Protein AF-A0A8T5UAR5-F1 (afdb_monomer)

Solvent-accessible surface area (backbone atoms only — not comparable to full-atom values): 5177 Å² total; per-residue (Å²): 114,71,70,60,56,51,53,50,52,53,52,52,50,53,56,51,50,52,55,49,52,53,50,49,55,51,50,54,52,53,49,42,62,74,74,34,59,88,87,35,70,65,36,50,53,51,51,53,51,53,52,52,52,52,50,53,52,51,49,47,72,72,32,63,69,59,41,54,54,50,53,51,36,52,74,69,61,71,56,83,79,85,64,92,77,81,83,129

Foldseek 3Di:
DVVVVVVVVVVVVVVVVVVVVVVVLVVQLVVLPVPDPPPDPVNVVSVVVSVVVVVVVVVCVVPPVNVVVVVVCVVVVVDDPPDPPDDD

pLDDT: mean 85.23, std 12.04, range [40.88, 95.69]

Structure (mmCIF, N/CA/C/O backbone):
data_AF-A0A8T5UAR5-F1
#
_entry.id   AF-A0A8T5UAR5-F1
#
loop_
_atom_site.group_PDB
_atom_site.id
_atom_site.type_symbol
_atom_site.label_atom_id
_atom_site.label_alt_id
_atom_site.label_comp_id
_atom_site.label_asym_id
_atom_site.label_entity_id
_atom_site.label_seq_id
_atom_site.pdbx_PDB_ins_code
_atom_site.Cartn_x
_atom_site.Cartn_y
_atom_site.Cartn_z
_atom_site.occupancy
_atom_site.B_iso_or_equiv
_atom_site.auth_seq_id
_atom_site.auth_comp_id
_atom_site.auth_asym_id
_atom_site.auth_atom_id
_atom_site.pdbx_PDB_model_num
ATOM 1 N N . MET A 1 1 ? 18.578 14.436 -26.321 1.00 58.91 1 MET A N 1
ATOM 2 C CA . MET A 1 1 ? 18.118 15.265 -25.185 1.00 58.91 1 MET A CA 1
ATOM 3 C C . MET A 1 1 ? 16.687 14.901 -24.792 1.00 58.91 1 MET A C 1
ATOM 5 O O . MET A 1 1 ? 16.490 14.630 -23.624 1.00 58.91 1 MET A O 1
ATOM 9 N N . GLU A 1 2 ? 15.755 14.701 -25.734 1.00 61.78 2 GLU A N 1
ATOM 10 C CA . GLU A 1 2 ? 14.349 14.313 -25.447 1.00 61.78 2 GLU A CA 1
ATOM 11 C C . GLU A 1 2 ? 14.148 13.069 -24.553 1.00 61.78 2 GLU A C 1
ATOM 13 O O . GLU A 1 2 ? 13.239 13.032 -23.730 1.00 61.78 2 GLU A O 1
ATOM 18 N N . ASN A 1 3 ? 14.997 12.044 -24.680 1.00 68.56 3 ASN A N 1
ATOM 19 C CA . ASN A 1 3 ? 14.812 10.781 -23.952 1.00 68.56 3 ASN A CA 1
ATOM 20 C C . ASN A 1 3 ? 15.142 10.902 -22.447 1.00 68.56 3 ASN A C 1
ATOM 22 O O . ASN A 1 3 ? 14.533 10.247 -21.607 1.00 68.56 3 ASN A O 1
ATOM 26 N N . THR A 1 4 ? 16.086 11.776 -22.088 1.00 73.88 4 THR A N 1
ATOM 27 C CA . THR A 1 4 ? 16.472 12.010 -20.687 1.00 73.88 4 THR A CA 1
ATOM 28 C C . THR A 1 4 ? 15.395 12.799 -19.945 1.00 73.88 4 THR A C 1
ATOM 30 O O . THR A 1 4 ? 15.073 12.465 -18.805 1.00 73.88 4 THR A O 1
ATOM 33 N N . ASP A 1 5 ? 14.792 13.783 -20.614 1.00 76.62 5 ASP A N 1
ATOM 34 C CA . ASP A 1 5 ? 13.728 14.615 -20.048 1.00 76.62 5 ASP A CA 1
ATOM 35 C C . ASP A 1 5 ? 12.453 13.793 -19.792 1.00 76.62 5 ASP A C 1
ATOM 37 O O . ASP A 1 5 ? 11.840 13.904 -18.728 1.00 76.62 5 ASP A O 1
ATOM 41 N N . PHE A 1 6 ? 12.108 12.880 -20.708 1.00 83.12 6 PHE A N 1
ATOM 42 C CA . PHE A 1 6 ? 10.984 11.954 -20.537 1.00 83.12 6 PHE A CA 1
ATOM 43 C C . PHE A 1 6 ? 11.182 10.981 -19.361 1.00 83.12 6 PHE A C 1
ATOM 45 O O . PHE A 1 6 ? 10.278 10.797 -18.541 1.00 83.12 6 PHE A O 1
ATOM 52 N N . ILE A 1 7 ? 12.367 10.367 -19.243 1.00 81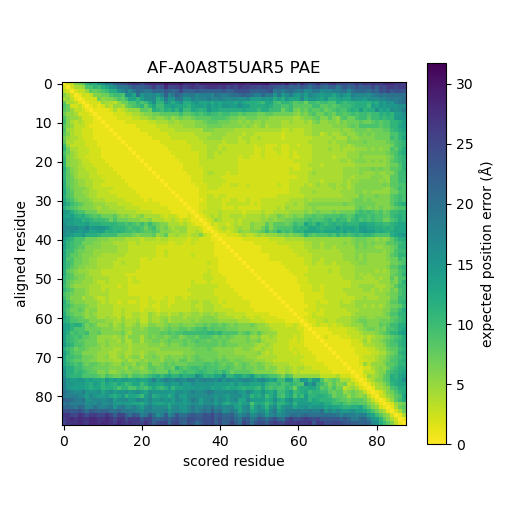.12 7 ILE A N 1
ATOM 53 C CA . ILE A 1 7 ? 12.689 9.459 -18.128 1.00 81.12 7 ILE A CA 1
ATOM 54 C C . ILE A 1 7 ? 12.608 10.205 -16.793 1.00 81.12 7 ILE A C 1
ATOM 56 O O . ILE A 1 7 ? 12.058 9.677 -15.820 1.00 81.12 7 ILE A O 1
ATOM 60 N N . TYR A 1 8 ? 13.117 11.438 -16.750 1.00 84.81 8 TYR A N 1
ATOM 61 C CA . TYR A 1 8 ? 13.050 12.287 -15.567 1.00 84.81 8 TYR A CA 1
ATOM 62 C C . TYR A 1 8 ? 11.598 12.567 -15.163 1.00 84.81 8 TYR A C 1
ATOM 64 O O . TYR A 1 8 ? 11.218 12.296 -14.024 1.00 84.81 8 TYR A O 1
ATOM 72 N N . GLU A 1 9 ? 10.755 13.007 -16.100 1.00 88.50 9 GLU A N 1
ATOM 73 C CA . GLU A 1 9 ? 9.345 13.300 -15.830 1.00 88.50 9 GLU A CA 1
ATOM 74 C C . GLU A 1 9 ? 8.573 12.059 -15.352 1.00 88.50 9 GLU A C 1
ATOM 76 O O . GLU A 1 9 ? 7.829 12.120 -14.368 1.00 88.50 9 GLU A O 1
ATOM 81 N N . SER A 1 10 ? 8.777 10.913 -16.009 1.00 86.75 10 SER A N 1
ATOM 82 C CA . SER A 1 10 ? 8.152 9.643 -15.621 1.00 86.75 10 SER A CA 1
ATOM 83 C C . SER A 1 10 ? 8.566 9.219 -14.209 1.00 86.75 10 SER A C 1
ATOM 85 O O . SER A 1 10 ? 7.727 8.806 -13.406 1.00 86.75 10 SER A O 1
ATOM 87 N N . THR A 1 11 ? 9.848 9.375 -13.873 1.00 87.75 11 THR A N 1
ATOM 88 C CA . THR A 1 11 ? 10.377 9.079 -12.534 1.00 87.75 11 THR A CA 1
ATOM 89 C C . THR A 1 11 ? 9.759 10.001 -11.483 1.00 87.75 11 THR A C 1
ATOM 91 O O . THR A 1 11 ? 9.293 9.541 -10.439 1.00 87.75 11 THR A O 1
ATOM 94 N N . THR A 1 12 ? 9.678 11.304 -11.765 1.00 92.69 12 THR A N 1
ATOM 95 C CA . THR A 1 12 ? 9.035 12.276 -10.872 1.00 92.69 12 THR A CA 1
ATOM 96 C C . THR A 1 12 ? 7.565 11.933 -10.634 1.00 92.69 12 THR A C 1
ATOM 98 O O . THR A 1 12 ? 7.116 11.940 -9.485 1.00 92.69 12 THR A O 1
ATOM 101 N N . LYS A 1 13 ? 6.821 11.577 -11.688 1.00 93.31 13 LYS A N 1
ATOM 102 C CA . LYS A 1 13 ? 5.418 11.150 -11.586 1.00 93.31 13 LYS A CA 1
ATOM 103 C C . LYS A 1 13 ? 5.262 9.906 -10.713 1.00 93.31 13 LYS A C 1
ATOM 105 O O . LYS A 1 13 ? 4.398 9.897 -9.839 1.00 93.31 13 LYS A O 1
ATOM 110 N N . ALA A 1 14 ? 6.117 8.897 -10.882 1.00 87.56 14 ALA A N 1
ATOM 111 C CA . ALA A 1 14 ? 6.090 7.689 -10.057 1.00 87.56 14 ALA A CA 1
ATOM 112 C C . ALA A 1 14 ? 6.298 8.003 -8.562 1.00 87.56 14 ALA A C 1
ATOM 114 O O . ALA A 1 14 ? 5.533 7.541 -7.715 1.00 87.56 14 ALA A O 1
ATOM 115 N N . ILE A 1 15 ? 7.265 8.867 -8.236 1.00 91.25 15 ILE A N 1
ATOM 116 C CA . ILE A 1 15 ? 7.530 9.296 -6.852 1.00 91.25 15 ILE A CA 1
ATOM 117 C C . ILE A 1 15 ? 6.337 10.065 -6.264 1.00 91.25 15 ILE A C 1
ATOM 119 O O . ILE A 1 15 ? 5.990 9.877 -5.094 1.00 91.25 15 ILE A O 1
ATOM 123 N N . ILE A 1 16 ? 5.701 10.942 -7.048 1.00 95.25 16 ILE A N 1
ATOM 124 C CA . ILE A 1 16 ? 4.499 11.672 -6.619 1.00 95.25 16 ILE A CA 1
ATOM 125 C C . ILE A 1 16 ? 3.344 10.698 -6.366 1.00 95.25 16 ILE A C 1
ATOM 127 O O . ILE A 1 16 ? 2.701 10.783 -5.320 1.00 95.25 16 ILE A O 1
ATOM 131 N N . ASN A 1 17 ? 3.118 9.742 -7.267 1.00 91.88 17 ASN A N 1
ATOM 132 C CA . ASN A 1 17 ? 2.072 8.735 -7.114 1.00 91.88 17 ASN A CA 1
ATOM 133 C C . ASN A 1 17 ? 2.281 7.893 -5.854 1.00 91.88 17 ASN A C 1
ATOM 135 O O . ASN A 1 17 ? 1.340 7.719 -5.085 1.00 91.88 17 ASN A O 1
ATOM 139 N N . PHE A 1 18 ? 3.513 7.466 -5.570 1.00 90.62 18 PHE A N 1
ATOM 140 C CA . PHE A 1 18 ? 3.828 6.765 -4.325 1.00 90.62 18 PHE A CA 1
ATOM 141 C C . PHE A 1 18 ? 3.486 7.604 -3.081 1.00 90.62 18 PHE A C 1
ATOM 143 O O . PHE A 1 18 ? 2.837 7.118 -2.152 1.00 90.62 18 PHE A O 1
ATOM 150 N N . LYS A 1 19 ? 3.852 8.895 -3.068 1.00 93.25 19 LYS A N 1
ATOM 151 C CA . LYS A 1 19 ? 3.489 9.808 -1.968 1.00 93.25 19 LYS A CA 1
ATOM 152 C C . LYS A 1 19 ? 1.974 9.944 -1.809 1.00 93.25 19 LYS A C 1
ATOM 154 O O . LYS A 1 19 ? 1.496 10.018 -0.679 1.00 93.25 19 LYS A O 1
ATOM 159 N N . ASN A 1 20 ? 1.233 9.984 -2.914 1.00 95.69 20 ASN A N 1
ATOM 160 C CA . ASN A 1 20 ? -0.225 10.059 -2.893 1.00 95.69 20 ASN A CA 1
ATOM 161 C C . ASN A 1 20 ? -0.842 8.770 -2.340 1.00 95.69 20 ASN A C 1
ATOM 163 O O . ASN A 1 20 ? -1.667 8.854 -1.437 1.00 95.69 20 ASN A O 1
ATOM 167 N N . ILE A 1 21 ? -0.380 7.597 -2.783 1.00 92.94 21 ILE A N 1
ATOM 168 C CA . ILE A 1 21 ? -0.827 6.291 -2.269 1.00 92.94 21 ILE A CA 1
ATOM 169 C C . ILE A 1 21 ? -0.608 6.205 -0.756 1.00 92.94 21 ILE A C 1
ATOM 171 O O . ILE A 1 21 ? -1.534 5.877 -0.016 1.00 92.94 21 ILE A O 1
ATOM 175 N N . LYS A 1 22 ? 0.580 6.590 -0.271 1.00 92.69 22 LYS A N 1
ATOM 176 C CA . LYS A 1 22 ? 0.866 6.630 1.169 1.00 92.69 22 LYS A CA 1
ATOM 177 C C . LYS A 1 22 ? -0.121 7.523 1.929 1.00 92.69 22 LYS A C 1
ATOM 179 O O . LYS A 1 22 ? -0.616 7.125 2.979 1.00 92.69 22 LYS A O 1
ATOM 184 N N . LYS A 1 23 ? -0.424 8.716 1.405 1.00 95.69 23 LYS A N 1
ATOM 185 C CA . LYS A 1 23 ? -1.415 9.621 2.010 1.00 95.69 23 LYS A CA 1
ATOM 186 C C . LYS A 1 23 ? -2.823 9.026 2.006 1.00 95.69 23 LYS A C 1
ATOM 188 O O . LYS A 1 23 ? -3.539 9.209 2.983 1.00 95.69 23 LYS A O 1
ATOM 193 N N . CYS A 1 24 ? -3.217 8.315 0.950 1.00 95.44 24 CYS A N 1
ATOM 194 C CA . CYS A 1 24 ? -4.510 7.633 0.888 1.00 95.44 24 CYS A CA 1
ATOM 195 C C . CYS A 1 24 ? -4.626 6.552 1.970 1.00 95.44 24 CYS A C 1
ATOM 197 O O . CYS A 1 24 ? -5.600 6.555 2.712 1.00 95.44 24 CYS A O 1
ATOM 199 N N . ILE A 1 25 ? -3.611 5.695 2.116 1.00 94.19 25 ILE A N 1
ATOM 200 C CA . ILE A 1 25 ? -3.555 4.649 3.154 1.00 94.19 25 ILE A CA 1
ATOM 201 C C . ILE A 1 25 ? -3.663 5.266 4.556 1.00 94.19 25 ILE A C 1
ATOM 203 O O . ILE A 1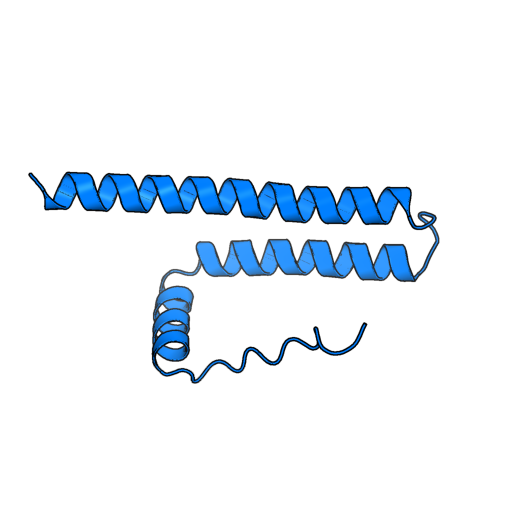 25 ? -4.463 4.818 5.373 1.00 94.19 25 ILE A O 1
ATOM 207 N N . GLN A 1 26 ? -2.922 6.349 4.815 1.00 93.81 26 GLN A N 1
ATOM 208 C CA . GLN A 1 26 ? -3.020 7.095 6.076 1.00 93.81 26 GLN A CA 1
ATOM 209 C C . GLN A 1 26 ? -4.421 7.678 6.297 1.00 93.81 26 GLN A C 1
ATOM 211 O O . GLN A 1 26 ? -4.959 7.584 7.394 1.00 93.81 26 GLN A O 1
ATOM 216 N N . GLY A 1 27 ? -5.024 8.257 5.257 1.00 95.06 27 GLY A N 1
ATOM 217 C CA . GLY A 1 27 ? -6.382 8.791 5.323 1.00 95.06 27 GLY A CA 1
ATOM 218 C C . GLY A 1 27 ? -7.418 7.720 5.664 1.00 95.06 27 GLY A C 1
ATOM 219 O O . GLY A 1 27 ? -8.272 7.959 6.511 1.00 95.06 27 GLY A O 1
ATOM 220 N N . LEU A 1 28 ? -7.314 6.530 5.063 1.00 92.81 28 LEU A N 1
ATOM 221 C CA . LEU A 1 28 ? -8.195 5.397 5.367 1.00 92.81 28 LEU A CA 1
ATOM 222 C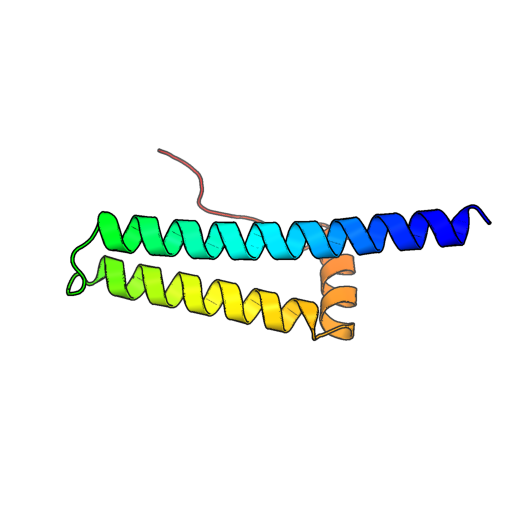 C . LEU A 1 28 ? -8.071 4.961 6.831 1.00 92.81 28 LEU A C 1
ATOM 224 O O . LEU A 1 28 ? -9.084 4.758 7.498 1.00 92.81 28 LEU A O 1
ATOM 228 N N . TYR A 1 29 ? -6.844 4.885 7.349 1.00 92.75 29 TYR A N 1
ATOM 229 C CA . TYR A 1 29 ? -6.601 4.539 8.747 1.00 92.75 29 TYR A CA 1
ATOM 230 C C . TYR A 1 29 ? -7.227 5.554 9.714 1.00 92.75 29 TYR A C 1
ATOM 232 O O . TYR A 1 29 ? -7.914 5.171 10.661 1.00 92.75 29 TYR A O 1
ATOM 240 N N . GLU A 1 30 ? -7.054 6.854 9.456 1.00 93.50 30 GLU A N 1
ATOM 241 C CA . GLU A 1 30 ? -7.657 7.901 10.290 1.00 93.50 30 GLU A CA 1
ATOM 242 C C . GLU A 1 30 ? -9.191 7.879 10.222 1.00 93.50 30 GLU A C 1
ATOM 244 O O . GLU A 1 30 ? -9.850 8.036 11.250 1.00 93.50 30 GLU A O 1
ATOM 249 N N . VAL A 1 31 ? -9.777 7.620 9.046 1.00 91.94 31 VAL A N 1
ATOM 250 C CA . VAL A 1 31 ? -11.233 7.447 8.911 1.00 91.94 31 VAL A CA 1
ATOM 251 C C . VAL A 1 31 ? -11.717 6.283 9.772 1.00 91.94 31 VAL A C 1
ATOM 253 O O . VAL 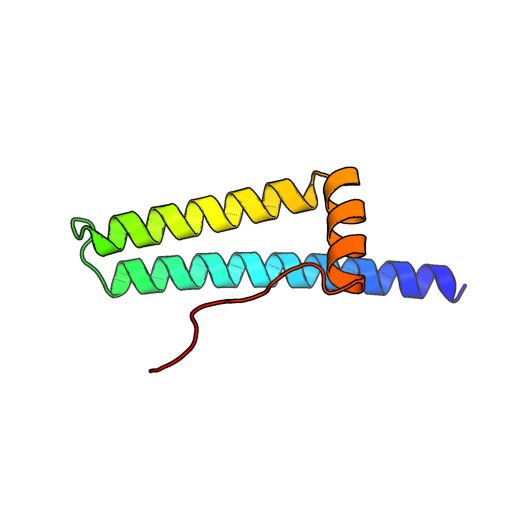A 1 31 ? -12.671 6.459 10.531 1.00 91.94 31 VAL A O 1
ATOM 256 N N . PHE A 1 32 ? -11.058 5.122 9.726 1.00 89.44 32 PHE A N 1
ATOM 2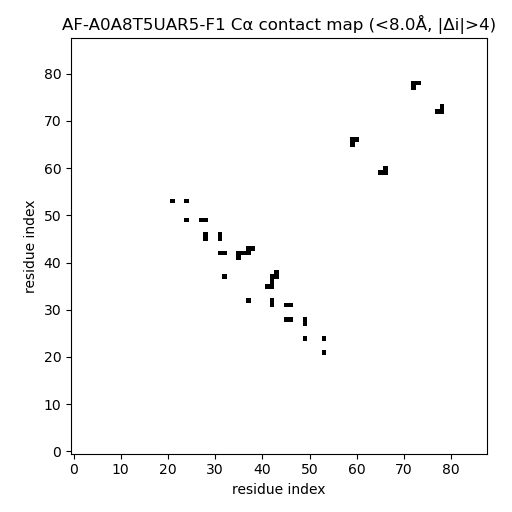57 C CA . PHE A 1 32 ? -11.437 3.990 10.576 1.00 89.44 32 PHE A CA 1
ATOM 258 C C . PHE A 1 32 ? -11.317 4.308 12.060 1.00 89.44 32 PHE A C 1
ATOM 260 O O . PHE A 1 32 ? -12.233 3.998 12.817 1.00 89.44 32 PHE A O 1
ATOM 267 N N . LYS A 1 33 ? -10.251 4.996 12.464 1.00 88.75 33 LYS A N 1
ATOM 268 C CA . LYS A 1 33 ? -10.020 5.392 13.856 1.00 88.75 33 LYS A CA 1
ATOM 269 C C . LYS A 1 33 ? -11.078 6.356 14.397 1.00 88.75 33 LYS A C 1
ATOM 271 O O . LYS A 1 33 ? -11.377 6.326 15.585 1.00 88.75 33 LYS A O 1
ATOM 276 N N . ILE A 1 34 ? -11.624 7.226 13.546 1.00 91.69 34 ILE A N 1
ATOM 277 C CA . ILE A 1 34 ? -12.725 8.130 13.913 1.00 91.69 34 ILE A CA 1
ATOM 278 C C . ILE A 1 34 ? -14.063 7.381 13.938 1.00 91.69 34 ILE A C 1
ATOM 280 O O . ILE A 1 34 ? -14.919 7.677 14.768 1.00 91.69 34 ILE A O 1
ATOM 284 N N . THR A 1 35 ? -14.259 6.445 13.008 1.00 90.12 35 THR A N 1
ATOM 285 C CA . THR A 1 35 ? -15.563 5.812 12.759 1.00 90.12 35 THR A CA 1
ATOM 286 C C . THR A 1 35 ? -15.855 4.658 13.715 1.00 90.12 35 THR A C 1
ATOM 288 O O . THR A 1 35 ? -17.012 4.440 14.067 1.00 90.12 35 THR A O 1
ATOM 291 N N . LEU A 1 36 ? -14.827 3.915 14.130 1.00 90.56 36 LEU A N 1
ATOM 292 C CA . LEU A 1 36 ? -14.968 2.686 14.905 1.00 90.56 36 LEU A CA 1
ATOM 293 C C . LEU A 1 36 ? -14.214 2.793 16.241 1.00 90.56 36 LEU A C 1
ATOM 295 O O . LEU A 1 36 ? -13.093 3.305 16.269 1.00 90.56 36 LEU A O 1
ATOM 299 N N . PRO A 1 37 ? -14.786 2.298 17.355 1.00 88.81 37 PRO A N 1
ATOM 300 C CA . PRO A 1 37 ? -14.054 2.156 18.610 1.00 88.81 37 PRO A CA 1
ATOM 301 C C . PRO A 1 37 ? -12.800 1.290 18.432 1.00 88.81 37 PRO A C 1
ATOM 303 O O . PRO A 1 37 ? -12.815 0.316 17.687 1.00 88.81 37 PRO A O 1
ATOM 306 N N . SER A 1 38 ? -11.723 1.579 19.165 1.00 79.81 38 SER A N 1
ATOM 307 C CA . SER A 1 38 ? -10.461 0.827 19.040 1.00 79.81 38 SER A CA 1
ATOM 308 C C . SER A 1 38 ? -10.559 -0.648 19.449 1.00 79.81 38 SER A C 1
ATOM 310 O O . SER A 1 38 ? -9.728 -1.455 19.046 1.00 79.81 38 SER A O 1
ATOM 312 N N . GLU A 1 39 ? -11.553 -1.002 20.263 1.00 87.50 39 GLU A N 1
ATOM 313 C CA . GLU A 1 39 ? -11.841 -2.383 20.677 1.00 87.50 39 GLU A CA 1
ATOM 314 C C . GLU A 1 39 ? -12.768 -3.113 19.692 1.00 87.50 39 GLU A C 1
ATOM 316 O O . GLU A 1 39 ? -13.032 -4.305 19.857 1.00 87.50 39 GLU A O 1
ATOM 321 N N . ASP A 1 40 ? -13.275 -2.408 18.678 1.00 92.31 40 ASP A N 1
ATOM 322 C CA . ASP A 1 40 ? -14.166 -2.971 17.677 1.00 92.31 40 ASP A CA 1
ATOM 323 C C . ASP A 1 40 ? -13.404 -3.953 16.771 1.00 92.31 40 ASP A C 1
ATOM 325 O O . ASP A 1 40 ? -12.321 -3.668 16.251 1.00 92.31 40 ASP A O 1
ATOM 329 N N . VAL A 1 41 ? -13.982 -5.137 16.564 1.00 92.38 41 VAL A N 1
ATOM 330 C CA . VAL A 1 41 ? -13.386 -6.182 15.722 1.00 92.38 41 VAL A CA 1
ATOM 331 C C . VAL A 1 41 ? -13.196 -5.716 14.274 1.00 92.38 41 VAL A C 1
ATOM 333 O O . VAL A 1 41 ? -12.199 -6.069 13.645 1.00 92.38 41 VAL A O 1
ATOM 336 N N . TYR A 1 42 ? -14.095 -4.877 13.755 1.00 91.06 42 TYR A N 1
ATOM 337 C CA . TYR A 1 42 ? -13.991 -4.305 12.417 1.00 91.06 42 TYR A CA 1
ATOM 338 C C . TYR A 1 42 ? -12.877 -3.263 12.331 1.00 91.06 42 TYR A C 1
ATOM 340 O O . TYR A 1 42 ? -12.226 -3.174 11.291 1.00 91.06 42 TYR A O 1
ATOM 348 N N . PHE A 1 43 ? -12.601 -2.525 13.414 1.00 91.38 43 PHE A N 1
ATOM 349 C CA . PHE A 1 43 ? -11.449 -1.623 13.467 1.00 91.38 43 PHE A CA 1
ATOM 350 C C . PHE A 1 43 ? -10.147 -2.417 13.351 1.00 91.38 43 PHE A C 1
ATOM 352 O O . PHE A 1 43 ? -9.304 -2.097 12.515 1.00 91.38 43 PHE A O 1
ATOM 359 N N . LYS A 1 44 ? -10.021 -3.503 14.123 1.00 91.56 44 LYS A N 1
ATOM 360 C CA . LYS A 1 44 ? -8.837 -4.368 14.090 1.00 91.56 44 LYS A CA 1
ATOM 361 C C . LYS A 1 44 ? -8.618 -5.001 12.712 1.00 91.56 44 LYS A C 1
ATOM 363 O O . LYS A 1 44 ? -7.524 -4.902 12.169 1.00 91.56 44 LYS A O 1
ATOM 368 N N . ILE A 1 45 ? -9.662 -5.588 12.121 1.00 92.81 45 ILE A N 1
ATOM 369 C CA . ILE A 1 45 ? -9.589 -6.185 10.775 1.00 92.81 45 ILE A CA 1
ATOM 370 C C . ILE A 1 45 ? -9.259 -5.119 9.720 1.00 92.81 45 ILE A C 1
ATOM 372 O O . ILE A 1 45 ? -8.455 -5.352 8.819 1.00 92.81 45 ILE A O 1
ATOM 376 N N . GLY A 1 46 ? -9.871 -3.936 9.820 1.00 92.00 46 GLY A N 1
ATOM 377 C CA . GLY A 1 46 ? -9.599 -2.817 8.921 1.00 92.00 46 GLY A CA 1
ATOM 378 C C . GLY A 1 46 ? -8.144 -2.355 9.000 1.00 92.00 46 GLY A C 1
ATOM 379 O O . GLY A 1 46 ? -7.507 -2.166 7.965 1.00 92.00 46 GLY A O 1
ATOM 380 N N . GLN A 1 47 ? -7.603 -2.226 10.213 1.00 92.88 47 GLN A N 1
ATOM 381 C CA . GLN A 1 47 ? -6.201 -1.888 10.443 1.00 92.88 47 GLN A CA 1
ATOM 382 C C . GLN A 1 47 ? -5.256 -2.945 9.854 1.00 92.88 47 GLN A C 1
ATOM 384 O O . GLN A 1 47 ? -4.362 -2.581 9.093 1.00 92.88 47 GLN A O 1
ATOM 389 N N . GLU A 1 48 ? -5.479 -4.231 10.138 1.00 94.44 48 GLU A N 1
ATOM 390 C CA . GLU A 1 48 ? -4.657 -5.333 9.609 1.00 94.44 48 GLU A CA 1
ATOM 391 C C . GLU A 1 48 ? -4.644 -5.341 8.069 1.00 94.44 48 GLU A C 1
ATOM 393 O O . GLU A 1 48 ? -3.592 -5.480 7.447 1.00 94.44 48 GLU A O 1
ATOM 398 N N . ASN A 1 49 ? -5.793 -5.111 7.424 1.00 94.00 49 ASN A N 1
ATOM 399 C CA . ASN A 1 49 ? -5.866 -5.023 5.962 1.00 94.00 49 ASN A CA 1
ATOM 400 C C . ASN A 1 49 ? -5.113 -3.810 5.392 1.00 94.00 49 ASN A C 1
ATOM 402 O O . ASN A 1 49 ? -4.497 -3.917 4.331 1.00 94.00 49 ASN A O 1
ATOM 406 N N . ILE A 1 50 ? -5.150 -2.660 6.071 1.00 94.62 50 ILE A N 1
ATOM 407 C CA . ILE A 1 50 ? -4.394 -1.462 5.674 1.00 94.62 50 ILE A CA 1
ATOM 408 C C . ILE A 1 50 ? -2.887 -1.711 5.798 1.00 94.62 50 ILE A C 1
ATOM 410 O O . ILE A 1 50 ? -2.131 -1.324 4.902 1.00 94.62 50 ILE A O 1
ATOM 414 N N . GLU A 1 51 ? -2.454 -2.355 6.883 1.00 93.56 51 GLU A N 1
ATOM 415 C CA . GLU A 1 51 ? -1.055 -2.727 7.111 1.00 93.56 51 GLU A CA 1
ATOM 416 C C . GLU A 1 51 ? -0.565 -3.684 6.016 1.00 93.56 51 GLU A C 1
ATOM 418 O O . GLU A 1 51 ? 0.390 -3.353 5.310 1.00 93.56 51 GLU A O 1
ATOM 423 N N . HIS A 1 52 ? -1.286 -4.781 5.764 1.00 94.94 52 HIS A N 1
ATOM 424 C CA . HIS A 1 52 ? -0.944 -5.724 4.695 1.00 94.94 52 HIS A CA 1
ATOM 425 C C . HIS A 1 52 ? -0.958 -5.081 3.302 1.00 94.94 52 HIS A C 1
ATOM 427 O O . HIS A 1 52 ? -0.102 -5.381 2.471 1.00 94.94 52 HIS A O 1
ATOM 433 N N . LEU A 1 53 ? -1.899 -4.174 3.017 1.00 92.75 53 LEU A N 1
ATOM 434 C CA . LEU A 1 53 ? -1.917 -3.447 1.745 1.00 92.75 53 LEU A CA 1
ATOM 435 C C . LEU A 1 53 ? -0.641 -2.617 1.567 1.00 92.75 53 LEU A C 1
ATOM 437 O O . LEU A 1 53 ? -0.047 -2.615 0.487 1.00 92.75 53 LEU A O 1
ATOM 441 N N . TYR A 1 54 ? -0.218 -1.910 2.614 1.00 91.69 54 TYR A N 1
ATOM 442 C CA . TYR A 1 54 ? 0.999 -1.108 2.574 1.00 91.69 54 TYR A CA 1
ATOM 443 C C . TYR A 1 54 ? 2.250 -1.979 2.406 1.00 91.69 54 TYR A C 1
ATOM 445 O O . TYR A 1 54 ? 3.104 -1.652 1.581 1.00 91.69 54 TYR A O 1
ATOM 453 N N . GLU A 1 55 ? 2.340 -3.098 3.124 1.00 93.88 55 GLU A N 1
ATOM 454 C CA . GLU A 1 55 ? 3.443 -4.059 3.007 1.00 93.88 55 GLU A CA 1
ATOM 455 C C . GLU A 1 55 ? 3.537 -4.663 1.602 1.00 93.88 55 GLU A C 1
ATOM 457 O O . GLU A 1 55 ? 4.599 -4.598 0.984 1.00 93.88 55 GLU A O 1
ATOM 462 N N . ASN A 1 56 ? 2.419 -5.140 1.048 1.00 91.31 56 ASN A N 1
ATOM 463 C CA . ASN A 1 56 ? 2.368 -5.707 -0.302 1.00 91.31 56 ASN A CA 1
ATOM 464 C C . ASN A 1 56 ? 2.776 -4.683 -1.373 1.00 91.31 56 ASN A C 1
ATOM 466 O O . ASN A 1 56 ? 3.462 -5.019 -2.340 1.00 91.31 56 ASN A O 1
ATOM 470 N N . LEU A 1 57 ? 2.387 -3.413 -1.206 1.00 89.81 57 LEU A N 1
ATOM 471 C CA . LEU A 1 57 ? 2.819 -2.334 -2.097 1.00 89.81 57 LEU A CA 1
ATOM 472 C C . LEU A 1 57 ? 4.330 -2.097 -2.008 1.00 89.81 57 LEU A C 1
ATOM 474 O O . LEU A 1 57 ? 4.976 -1.926 -3.043 1.00 89.81 57 LEU A O 1
ATOM 478 N N . LEU A 1 58 ? 4.897 -2.082 -0.796 1.00 89.69 58 LEU A N 1
ATOM 479 C CA . LEU A 1 58 ? 6.343 -1.962 -0.597 1.00 89.69 58 LEU A CA 1
ATOM 480 C C . LEU A 1 58 ? 7.092 -3.135 -1.231 1.00 89.69 58 LEU A C 1
ATOM 482 O O . LEU A 1 58 ? 8.060 -2.895 -1.951 1.00 89.69 58 LEU A O 1
ATOM 486 N N . GLU A 1 59 ? 6.630 -4.366 -1.012 1.00 91.19 59 GLU A N 1
ATOM 487 C CA . GLU A 1 59 ? 7.226 -5.571 -1.590 1.00 91.19 59 GLU A CA 1
ATOM 488 C C . GLU A 1 59 ? 7.223 -5.517 -3.120 1.00 91.19 59 GLU A C 1
ATOM 490 O O . GLU A 1 59 ? 8.262 -5.742 -3.744 1.00 91.19 59 GLU A O 1
ATOM 495 N N . LEU A 1 60 ? 6.093 -5.136 -3.727 1.00 86.94 60 LEU A N 1
ATOM 496 C CA . LEU A 1 60 ? 5.996 -4.977 -5.175 1.00 86.94 60 LEU A CA 1
ATOM 497 C C . LEU A 1 60 ? 7.044 -3.975 -5.684 1.00 86.94 60 LEU A C 1
ATOM 499 O O . LEU A 1 60 ? 7.770 -4.270 -6.628 1.00 86.94 60 LEU A O 1
ATOM 503 N N . MET A 1 61 ? 7.193 -2.823 -5.023 1.00 83.56 61 MET A N 1
ATOM 504 C CA . MET A 1 61 ? 8.131 -1.778 -5.456 1.00 83.56 61 MET A CA 1
ATOM 505 C C . MET A 1 61 ? 9.610 -2.153 -5.319 1.00 83.56 61 MET A C 1
ATOM 507 O O . MET A 1 61 ? 10.423 -1.632 -6.081 1.00 83.56 61 MET A O 1
ATOM 511 N N . VAL A 1 62 ? 9.978 -3.012 -4.363 1.00 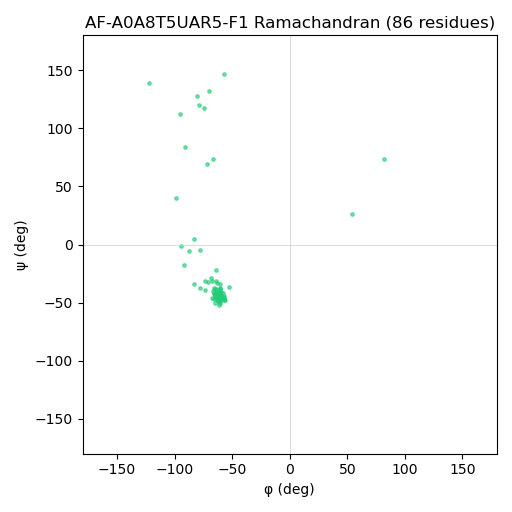87.69 62 VAL A N 1
ATOM 512 C CA . VAL A 1 62 ? 11.378 -3.446 -4.182 1.00 87.69 62 VAL A CA 1
ATOM 513 C C . VAL A 1 62 ? 11.710 -4.722 -4.959 1.00 87.69 62 VAL A C 1
ATOM 515 O O . VAL A 1 62 ? 12.883 -5.013 -5.187 1.00 87.69 62 VAL A O 1
ATOM 518 N N . ASN A 1 63 ? 10.699 -5.479 -5.396 1.00 90.00 63 ASN A N 1
ATOM 519 C CA . ASN A 1 63 ? 10.867 -6.681 -6.203 1.00 90.00 63 ASN A CA 1
ATOM 520 C C . ASN A 1 63 ? 10.839 -6.348 -7.704 1.00 90.00 63 ASN A C 1
ATOM 522 O O . ASN A 1 63 ? 9.813 -6.476 -8.377 1.00 90.00 63 ASN A O 1
ATOM 526 N N . GLU A 1 64 ? 11.989 -5.937 -8.243 1.00 88.62 64 GLU A N 1
ATOM 527 C CA . GLU A 1 64 ? 12.128 -5.541 -9.653 1.00 88.62 64 GLU A CA 1
ATOM 528 C C . GLU A 1 64 ? 11.678 -6.645 -10.627 1.00 88.62 64 GLU A C 1
ATOM 530 O O . GLU A 1 64 ? 10.897 -6.387 -11.545 1.00 88.62 64 GLU A O 1
ATOM 535 N N . ILE A 1 65 ? 12.125 -7.889 -10.411 1.00 89.00 65 ILE A N 1
ATOM 536 C CA . ILE A 1 65 ? 11.798 -9.033 -11.279 1.00 89.00 65 ILE A CA 1
ATOM 537 C C . ILE A 1 65 ? 10.298 -9.343 -11.211 1.00 89.00 65 ILE A C 1
ATOM 539 O O . ILE A 1 65 ? 9.648 -9.492 -12.247 1.00 89.00 65 ILE A O 1
ATOM 543 N N . GLY A 1 66 ? 9.740 -9.400 -9.999 1.00 85.25 66 GLY A N 1
ATOM 544 C CA . GLY A 1 66 ? 8.314 -9.630 -9.779 1.00 85.25 66 GLY A CA 1
ATOM 545 C C . GLY A 1 66 ? 7.449 -8.555 -10.433 1.00 85.25 66 GLY A C 1
ATOM 546 O O . GLY A 1 66 ? 6.463 -8.883 -11.089 1.00 85.25 66 GLY A O 1
ATOM 547 N N . THR A 1 67 ? 7.859 -7.287 -10.352 1.00 86.81 67 THR A N 1
ATOM 548 C CA . THR A 1 67 ? 7.169 -6.172 -11.014 1.00 86.81 67 THR A CA 1
ATOM 549 C C . THR A 1 67 ? 7.190 -6.305 -12.533 1.00 86.81 67 THR A C 1
ATOM 551 O O . THR A 1 67 ? 6.166 -6.076 -13.177 1.00 86.81 67 THR A O 1
ATOM 554 N N . VAL A 1 68 ? 8.312 -6.708 -13.138 1.00 88.81 68 VAL A N 1
ATOM 555 C CA . VAL A 1 68 ? 8.366 -6.930 -14.593 1.00 88.81 68 VAL A CA 1
ATOM 556 C C . VAL A 1 68 ? 7.390 -8.030 -15.019 1.00 88.81 68 VAL A C 1
ATOM 558 O O . VAL A 1 68 ? 6.644 -7.835 -15.981 1.00 88.81 68 VAL A O 1
ATOM 561 N N . GLU A 1 69 ? 7.360 -9.162 -14.314 1.00 88.50 69 GLU A N 1
ATOM 562 C CA . GLU A 1 69 ? 6.432 -10.259 -14.618 1.00 88.50 69 GLU A CA 1
ATOM 563 C C . GLU A 1 69 ? 4.969 -9.866 -14.378 1.00 88.50 69 GLU A C 1
ATOM 565 O O . GLU A 1 69 ? 4.112 -10.130 -15.223 1.00 88.50 69 GLU A O 1
ATOM 570 N N . PHE A 1 70 ? 4.678 -9.149 -13.291 1.00 87.19 70 PHE A N 1
ATOM 571 C CA . PHE A 1 70 ? 3.354 -8.585 -13.026 1.00 87.19 70 PHE A CA 1
ATOM 572 C C . PHE A 1 70 ? 2.896 -7.670 -14.166 1.00 87.19 70 PHE A C 1
ATOM 574 O O . PHE A 1 70 ? 1.794 -7.825 -14.684 1.00 87.19 70 PHE A O 1
ATOM 581 N N . MET A 1 71 ? 3.757 -6.760 -14.628 1.00 87.75 71 MET A N 1
ATOM 582 C CA . MET A 1 71 ? 3.429 -5.847 -15.724 1.00 87.75 71 MET A CA 1
ATOM 583 C C . MET A 1 71 ? 3.189 -6.576 -17.049 1.00 87.75 71 MET A C 1
ATOM 585 O O . MET A 1 71 ? 2.391 -6.102 -17.859 1.00 87.75 71 MET A O 1
ATOM 589 N N . LYS A 1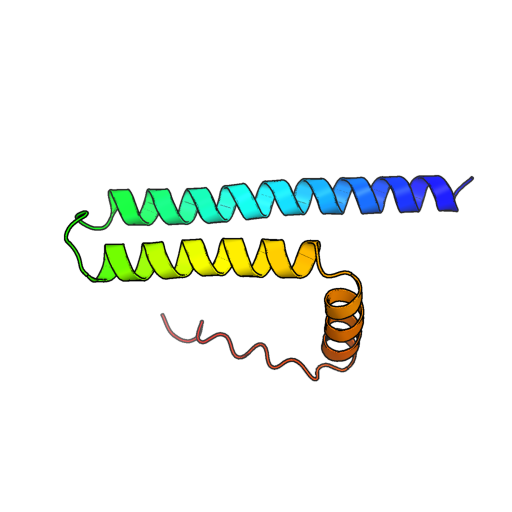 72 ? 3.856 -7.713 -17.294 1.00 89.31 72 LYS A N 1
ATOM 590 C CA . LYS A 1 72 ? 3.566 -8.565 -18.459 1.00 89.31 72 LYS A CA 1
ATOM 591 C C . LYS A 1 72 ? 2.159 -9.148 -18.363 1.00 89.31 72 LYS A C 1
ATOM 593 O O . LYS A 1 72 ? 1.395 -8.977 -19.307 1.00 89.31 72 LYS A O 1
ATOM 598 N N . LYS A 1 73 ? 1.811 -9.742 -17.217 1.00 87.88 73 LYS A N 1
ATOM 599 C CA . LYS A 1 73 ? 0.475 -10.306 -16.966 1.00 87.88 73 LYS A CA 1
ATOM 600 C C . LYS A 1 73 ? -0.630 -9.253 -17.027 1.00 87.88 73 LYS A C 1
ATOM 602 O O . LYS A 1 73 ? -1.686 -9.487 -17.601 1.00 87.88 73 LYS A O 1
ATOM 607 N N . LEU A 1 74 ? -0.374 -8.064 -16.480 1.00 86.06 74 LEU A N 1
ATOM 608 C CA . LEU A 1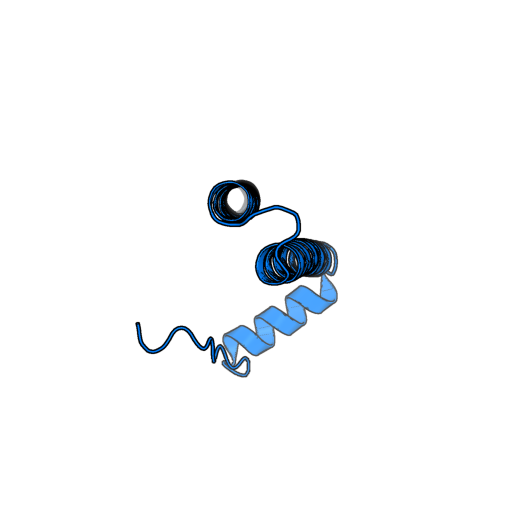 74 ? -1.310 -6.943 -16.531 1.00 86.06 74 LEU A CA 1
ATOM 609 C C . LEU A 1 74 ? -1.577 -6.516 -17.981 1.00 86.06 74 LEU A C 1
ATOM 611 O O . LEU A 1 74 ? -2.721 -6.303 -18.368 1.00 86.06 74 LEU A O 1
ATOM 615 N N . LYS A 1 75 ? -0.524 -6.428 -18.806 1.00 86.00 75 LYS A N 1
ATOM 616 C CA . LYS A 1 75 ? -0.641 -6.095 -20.235 1.00 86.00 75 LYS A CA 1
ATOM 617 C C . LYS A 1 75 ? -1.346 -7.178 -21.048 1.00 86.00 75 LYS A C 1
ATOM 619 O O . LYS A 1 75 ? -1.997 -6.834 -22.030 1.00 86.00 75 LYS A O 1
ATOM 624 N N . SER A 1 76 ? -1.215 -8.450 -20.672 1.00 87.69 76 SER A N 1
ATOM 625 C CA . SER A 1 76 ? -1.959 -9.551 -21.293 1.00 87.69 76 SER A CA 1
ATOM 626 C C . SER A 1 76 ? -3.370 -9.732 -20.723 1.00 87.69 76 SER A C 1
ATOM 628 O O . SER A 1 76 ? -4.063 -10.654 -21.142 1.00 87.69 76 SER A O 1
ATOM 630 N N . ALA A 1 77 ? -3.810 -8.845 -19.816 1.00 80.44 77 ALA A N 1
ATOM 631 C CA . ALA A 1 77 ? -5.088 -8.937 -19.107 1.00 80.44 77 ALA A CA 1
ATOM 632 C C . ALA A 1 77 ? -5.292 -10.288 -18.387 1.00 80.44 77 ALA A C 1
ATOM 634 O O . ALA A 1 77 ? -6.416 -10.712 -18.151 1.00 80.44 77 ALA A O 1
ATOM 635 N N . GLU A 1 78 ? -4.199 -10.960 -18.013 1.00 77.56 78 GLU A N 1
ATOM 636 C CA . GLU A 1 78 ? -4.209 -12.197 -17.218 1.00 77.56 78 GLU A CA 1
ATOM 637 C C . GLU A 1 78 ? -4.441 -11.935 -15.725 1.00 77.56 78 GLU A C 1
ATOM 639 O O . GLU A 1 78 ? -4.503 -12.868 -14.925 1.00 77.56 78 GLU A O 1
ATOM 644 N N . ILE A 1 79 ? -4.511 -10.664 -15.335 1.00 74.19 79 ILE A N 1
ATOM 645 C CA . ILE A 1 79 ? -4.835 -10.257 -13.976 1.00 74.19 79 ILE A CA 1
ATOM 646 C C . ILE A 1 79 ? -6.322 -9.970 -13.927 1.00 74.19 79 ILE A C 1
ATOM 648 O O . ILE A 1 79 ? -6.788 -8.999 -14.523 1.00 74.19 79 ILE A O 1
ATOM 652 N N . ASP A 1 80 ? -7.036 -10.810 -13.192 1.00 70.06 80 ASP A N 1
ATOM 653 C CA . ASP A 1 80 ? -8.412 -10.533 -12.835 1.00 70.06 80 ASP A CA 1
ATOM 654 C C . ASP A 1 80 ? -8.430 -9.452 -11.747 1.00 70.06 80 ASP A C 1
ATOM 656 O O . ASP A 1 80 ? -7.856 -9.620 -10.668 1.00 70.06 80 ASP A O 1
ATOM 660 N N . LEU A 1 81 ? -9.030 -8.309 -12.070 1.00 65.12 81 LEU A N 1
ATOM 661 C CA . LEU A 1 81 ? -9.260 -7.208 -11.137 1.00 65.12 81 LEU A CA 1
ATOM 662 C C . LEU A 1 81 ? -10.697 -7.278 -10.619 1.00 65.12 81 LEU A C 1
ATOM 664 O O . LEU A 1 81 ? -11.345 -6.236 -10.511 1.00 65.12 81 LEU A O 1
ATOM 668 N N . ASP A 1 82 ? -11.191 -8.486 -10.333 1.00 66.38 82 ASP A N 1
ATOM 669 C CA . ASP A 1 82 ? -12.490 -8.722 -9.702 1.00 66.38 82 ASP A CA 1
ATOM 670 C C . ASP A 1 82 ? -12.453 -8.179 -8.265 1.00 66.38 82 ASP A C 1
ATOM 672 O O . ASP A 1 82 ? -12.289 -8.881 -7.265 1.00 66.38 82 ASP A O 1
ATOM 676 N N . LEU A 1 83 ? -12.482 -6.853 -8.168 1.00 61.44 83 LEU A N 1
ATOM 677 C CA . LEU A 1 83 ? -12.658 -6.131 -6.933 1.00 61.44 83 LEU A CA 1
ATOM 678 C C . LEU A 1 83 ? -14.156 -6.190 -6.646 1.00 61.44 83 LEU A C 1
ATOM 680 O O . LEU A 1 83 ? -14.929 -5.662 -7.448 1.00 61.44 83 LEU A O 1
ATOM 684 N N . PRO A 1 84 ? -14.589 -6.767 -5.513 1.00 59.12 84 PRO A N 1
ATOM 685 C CA . PRO A 1 84 ? -15.977 -6.694 -5.083 1.00 59.12 84 PRO A CA 1
ATOM 686 C C . PRO A 1 84 ? -16.273 -5.264 -4.604 1.0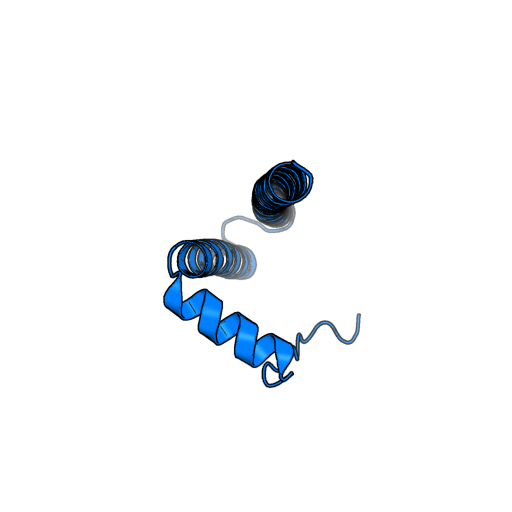0 59.12 84 PRO A C 1
ATOM 688 O O . PRO A 1 84 ? -16.415 -4.995 -3.415 1.00 59.12 84 PRO A O 1
ATOM 691 N N . LEU A 1 85 ? -16.286 -4.321 -5.543 1.00 57.16 85 LEU A N 1
ATOM 692 C CA . LEU A 1 85 ? -16.749 -2.947 -5.368 1.00 57.16 85 LEU A CA 1
ATOM 693 C C . LEU A 1 85 ? -18.221 -2.809 -5.785 1.00 57.16 85 LEU A C 1
ATOM 695 O O . LEU A 1 85 ? -18.781 -1.722 -5.667 1.00 57.16 85 LEU A O 1
ATOM 699 N N . ASP A 1 86 ? -18.846 -3.898 -6.245 1.00 46.66 86 ASP A N 1
ATOM 700 C CA . ASP A 1 86 ? -20.224 -3.894 -6.719 1.00 46.66 86 ASP A CA 1
ATOM 701 C C . ASP A 1 86 ? -21.257 -3.962 -5.581 1.00 46.66 86 ASP A C 1
ATOM 703 O O . ASP A 1 86 ? -21.281 -4.887 -4.764 1.00 46.66 86 ASP A O 1
ATOM 707 N N . ASN A 1 87 ? -22.174 -2.989 -5.667 1.00 44.97 87 ASN A N 1
ATOM 708 C CA . ASN A 1 87 ? -23.454 -2.789 -4.978 1.00 44.97 87 ASN A CA 1
ATOM 709 C C . ASN A 1 87 ? -23.415 -2.172 -3.566 1.00 44.97 87 ASN A C 1
ATOM 711 O O . ASN A 1 87 ? -23.752 -2.825 -2.576 1.00 44.97 87 ASN A O 1
ATOM 715 N N . MET A 1 88 ? -23.145 -0.861 -3.506 1.00 40.88 88 MET A N 1
ATOM 716 C CA . MET A 1 88 ? -23.861 0.045 -2.589 1.00 40.88 88 MET A CA 1
ATOM 717 C C . MET A 1 88 ? -24.805 0.949 -3.376 1.00 40.88 88 MET A C 1
ATOM 719 O O . MET A 1 88 ? -24.380 1.436 -4.448 1.00 40.88 88 MET A O 1
#

Sequence (88 aa):
MENTDFIYESTTKAIINFKNIKKCIQGLYEVFKITLPSEDVYFKIGQENIEHLYENLLELMVNEIGTVEFMKKLKSAEIDLDLPLDNM

Radius of gyration: 17.24 Å; Cα contacts (8 Å, |Δi|>4): 24; chains: 1; bounding box: 42×28×46 Å

Nearest PDB structures (foldseek):
  4bay-assembly1_A  TM=4.485E-01  e=1.392E+00  Homo sapiens
  8ym7-assembly1_A  TM=4.449E-01  e=2.001E+00  Homo sapiens
  8q1h-assembly1_A  TM=4.941E-01  e=2.489E+00  Homo sapiens
  5l3d-assembly1_A  TM=4.457E-01  e=2.314E+00  Homo sapiens
  4czz-assembly1_A  TM=5.012E-01  e=3.849E+00  Homo sapiens

Mean predicted aligned error: 7.01 Å

Secondary structure (DSSP, 8-state):
-HHHHHHHHHHHHHHHHHHHHHHHHHHHHHHHHHHS-TT-HHHHHHHHHHHHHHHHHHHHHH-HHHHHHHHHHHHTT-S---------